Protein AF-A0A969KN83-F1 (afdb_monomer_lite)

Radius of gyration: 20.48 Å; chains: 1; bounding box: 65×44×56 Å

Structure (mmCIF, N/CA/C/O backbone):
data_AF-A0A969KN83-F1
#
_entry.id   AF-A0A969KN83-F1
#
loop_
_atom_site.group_PDB
_atom_site.id
_atom_site.type_symbol
_atom_site.label_atom_id
_atom_site.label_alt_id
_atom_site.label_comp_id
_atom_site.label_asym_id
_atom_site.label_entity_id
_atom_site.label_seq_id
_atom_site.pdbx_PDB_ins_code
_atom_site.Cartn_x
_atom_site.Cartn_y
_atom_site.Cartn_z
_atom_site.occupancy
_atom_site.B_iso_or_equiv
_atom_site.auth_seq_id
_atom_site.auth_comp_id
_atom_site.auth_asym_id
_atom_site.auth_atom_id
_atom_site.pdbx_PDB_model_num
ATOM 1 N N . ARG A 1 1 ? 10.007 -21.874 -9.778 1.00 86.06 1 ARG A N 1
ATOM 2 C CA . ARG A 1 1 ? 10.980 -20.992 -9.075 1.00 86.06 1 ARG A CA 1
ATOM 3 C C . ARG A 1 1 ? 10.322 -19.624 -8.885 1.00 86.06 1 ARG A C 1
ATOM 5 O O . ARG A 1 1 ? 9.387 -19.335 -9.624 1.00 86.06 1 ARG A O 1
ATOM 12 N N . LEU A 1 2 ? 10.745 -18.823 -7.907 1.00 90.88 2 LEU A N 1
ATOM 13 C CA . LEU A 1 2 ? 10.142 -17.518 -7.611 1.00 90.88 2 LEU A CA 1
ATOM 14 C C . LEU A 1 2 ? 11.226 -16.442 -7.545 1.00 90.88 2 LEU A C 1
ATOM 16 O O . LEU A 1 2 ? 12.270 -16.672 -6.938 1.00 90.88 2 LEU A O 1
ATOM 20 N N . ILE A 1 3 ? 10.958 -15.284 -8.143 1.00 90.69 3 ILE A N 1
ATOM 21 C CA . ILE A 1 3 ? 11.752 -14.066 -7.986 1.00 90.69 3 ILE A CA 1
ATOM 22 C C . ILE A 1 3 ? 10.849 -13.031 -7.313 1.00 90.69 3 ILE A C 1
ATOM 24 O O . ILE A 1 3 ? 9.855 -12.595 -7.890 1.00 90.69 3 ILE A O 1
ATOM 28 N N . SER A 1 4 ? 11.183 -12.665 -6.075 1.00 90.06 4 SER A N 1
ATOM 29 C CA . SER A 1 4 ? 10.494 -11.607 -5.333 1.00 90.06 4 SER A CA 1
ATOM 30 C C . SER A 1 4 ? 11.324 -10.330 -5.387 1.00 90.06 4 SER A C 1
ATOM 32 O O . SER A 1 4 ? 12.439 -10.291 -4.862 1.00 90.06 4 SER A O 1
ATOM 34 N N . CYS A 1 5 ? 10.800 -9.292 -6.031 1.00 87.88 5 CYS A N 1
ATOM 35 C CA . CYS A 1 5 ? 11.490 -8.017 -6.209 1.00 87.88 5 CYS A CA 1
ATOM 36 C C . CYS A 1 5 ? 10.499 -6.852 -6.238 1.00 87.88 5 CYS A C 1
ATOM 38 O O . CYS A 1 5 ? 9.280 -7.037 -6.220 1.00 87.88 5 CYS A O 1
ATOM 40 N N . TRP A 1 6 ? 11.021 -5.628 -6.282 1.00 85.94 6 TRP A N 1
ATOM 41 C CA . TRP A 1 6 ? 10.205 -4.486 -6.672 1.00 85.94 6 TRP A CA 1
ATOM 42 C C . TRP A 1 6 ? 9.710 -4.722 -8.098 1.00 85.94 6 TRP A C 1
ATOM 44 O O . TRP A 1 6 ? 10.515 -4.877 -9.013 1.00 85.94 6 TRP A O 1
ATOM 54 N N . ALA A 1 7 ? 8.394 -4.834 -8.253 1.00 84.50 7 ALA A N 1
ATOM 55 C CA . ALA A 1 7 ? 7.752 -5.116 -9.535 1.00 84.50 7 ALA A CA 1
ATOM 56 C C . ALA A 1 7 ? 6.506 -4.254 -9.785 1.00 84.50 7 ALA A C 1
ATOM 58 O O . ALA A 1 7 ? 5.884 -4.368 -10.834 1.00 84.50 7 ALA A O 1
ATOM 59 N N . ASP A 1 8 ? 6.177 -3.374 -8.839 1.00 85.25 8 ASP A N 1
ATOM 60 C CA . ASP A 1 8 ? 5.068 -2.429 -8.919 1.00 85.25 8 ASP A CA 1
ATOM 61 C C . ASP A 1 8 ? 5.573 -1.013 -9.253 1.00 85.25 8 ASP A C 1
ATOM 63 O O . ASP A 1 8 ? 6.772 -0.718 -9.167 1.00 85.25 8 ASP A O 1
ATOM 67 N N . ALA A 1 9 ? 4.649 -0.120 -9.615 1.00 86.44 9 ALA A N 1
ATOM 68 C CA . ALA A 1 9 ? 4.920 1.280 -9.947 1.00 86.44 9 ALA A CA 1
ATOM 69 C C . ALA A 1 9 ? 6.086 1.442 -10.953 1.00 86.44 9 ALA A C 1
ATOM 71 O O . ALA A 1 9 ? 6.064 0.855 -12.035 1.00 86.44 9 ALA A O 1
ATOM 72 N N . ASN A 1 10 ? 7.112 2.233 -10.623 1.00 80.62 10 ASN A N 1
ATOM 73 C CA . ASN A 1 10 ? 8.227 2.536 -11.532 1.00 80.62 10 ASN A CA 1
ATOM 74 C C . ASN A 1 10 ? 9.051 1.293 -11.919 1.00 80.62 10 ASN A C 1
ATOM 76 O O . ASN A 1 10 ? 9.693 1.279 -12.969 1.00 80.62 10 ASN A O 1
ATOM 80 N N . ALA A 1 11 ? 8.996 0.225 -11.118 1.00 80.75 11 ALA A N 1
ATOM 81 C CA . ALA A 1 11 ? 9.693 -1.025 -11.401 1.00 80.75 11 ALA A CA 1
ATOM 82 C C . ALA A 1 11 ? 8.933 -1.953 -12.368 1.00 80.75 11 ALA A C 1
ATOM 84 O O . ALA A 1 11 ? 9.515 -2.926 -12.845 1.00 80.75 11 ALA A O 1
ATOM 85 N N . ALA A 1 12 ? 7.669 -1.660 -12.698 1.00 84.50 12 ALA A N 1
ATOM 86 C CA . ALA A 1 12 ? 6.825 -2.557 -13.490 1.00 84.50 12 ALA A CA 1
ATOM 87 C C . ALA A 1 12 ? 7.429 -2.899 -14.864 1.00 84.50 12 ALA A C 1
ATOM 89 O O . ALA A 1 12 ? 7.432 -4.060 -15.268 1.00 84.50 12 ALA A O 1
ATOM 90 N N . SER A 1 13 ? 8.013 -1.918 -15.563 1.00 83.50 13 SER A N 1
ATOM 91 C CA . 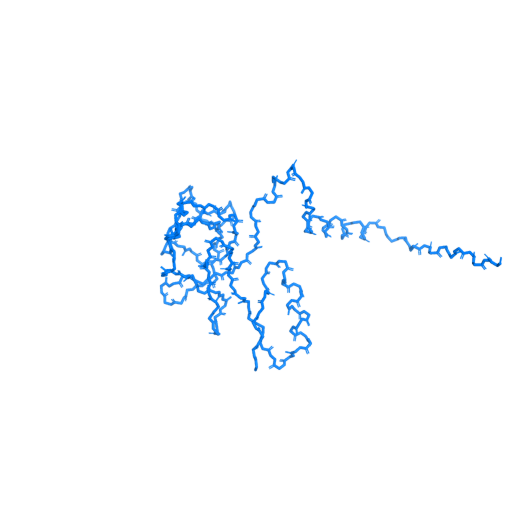SER A 1 13 ? 8.651 -2.160 -16.869 1.00 83.50 13 SER A CA 1
ATOM 92 C C . SER A 1 13 ? 9.866 -3.096 -16.780 1.00 83.50 13 SER A C 1
ATOM 94 O O . SER A 1 13 ? 10.000 -4.014 -17.588 1.00 83.50 13 SER A O 1
ATOM 96 N N . PHE A 1 14 ? 10.695 -2.937 -15.746 1.00 86.94 14 PHE A N 1
ATOM 97 C CA . PHE A 1 14 ? 11.837 -3.817 -15.494 1.00 86.94 14 PHE A CA 1
ATOM 98 C C . PHE A 1 14 ? 11.400 -5.221 -15.066 1.00 86.94 14 PHE A C 1
ATOM 100 O O . PHE A 1 14 ? 12.041 -6.203 -15.429 1.00 86.94 14 PHE A O 1
ATOM 107 N N . ALA A 1 15 ? 10.291 -5.341 -14.332 1.00 88.12 15 ALA A N 1
ATOM 108 C CA . ALA A 1 15 ? 9.738 -6.634 -13.943 1.00 88.12 15 ALA A CA 1
ATOM 109 C C . ALA A 1 15 ? 9.264 -7.458 -15.149 1.00 88.12 15 ALA A C 1
ATOM 111 O O . ALA A 1 15 ? 9.454 -8.675 -15.165 1.00 88.12 15 ALA A O 1
ATOM 112 N N . VAL A 1 16 ? 8.710 -6.807 -16.179 1.00 88.06 16 VAL A N 1
ATOM 113 C CA . VAL A 1 16 ? 8.352 -7.465 -17.447 1.00 88.06 16 VAL A CA 1
ATOM 114 C C . VAL A 1 16 ? 9.598 -8.009 -18.147 1.00 88.06 16 VAL A C 1
ATOM 116 O O . VAL A 1 16 ? 9.632 -9.181 -18.524 1.00 88.06 16 VAL A O 1
ATOM 119 N N . GLU A 1 17 ? 10.645 -7.192 -18.274 1.00 90.62 17 GLU A N 1
ATOM 120 C CA . GLU A 1 17 ? 11.916 -7.615 -18.873 1.00 90.62 17 GLU A CA 1
ATOM 121 C C . GLU A 1 17 ? 12.560 -8.769 -18.088 1.00 90.62 17 GLU A C 1
ATOM 123 O O . GLU A 1 17 ? 13.040 -9.746 -18.667 1.00 90.62 17 GLU A O 1
ATOM 128 N N . LEU A 1 18 ? 12.526 -8.690 -16.757 1.00 90.75 18 LEU A N 1
ATOM 129 C CA . LEU A 1 18 ? 13.025 -9.734 -15.873 1.00 90.75 18 LEU A CA 1
ATOM 130 C C . LEU A 1 18 ? 12.253 -11.046 -16.059 1.00 90.75 18 LEU A C 1
ATOM 132 O O . LEU A 1 18 ? 12.868 -12.107 -16.157 1.00 90.75 18 LEU A O 1
ATOM 136 N N . GLY A 1 19 ? 10.925 -10.977 -16.172 1.00 91.62 19 GLY A N 1
ATOM 137 C CA . GLY A 1 19 ? 10.082 -12.135 -16.468 1.00 91.62 19 GLY A CA 1
ATOM 138 C C . GLY A 1 19 ? 10.437 -12.792 -17.805 1.00 91.62 19 GLY A C 1
ATOM 139 O O . GLY A 1 19 ? 10.556 -14.014 -17.872 1.00 91.62 19 GLY A O 1
ATOM 140 N N . ALA A 1 20 ? 10.701 -11.994 -18.844 1.00 92.75 20 ALA A N 1
ATOM 141 C CA . ALA A 1 20 ? 11.119 -12.505 -20.152 1.00 92.75 20 ALA A CA 1
ATOM 142 C C . ALA A 1 20 ? 12.482 -13.224 -20.103 1.00 92.75 20 ALA A C 1
ATOM 144 O O . ALA A 1 20 ? 12.689 -14.208 -20.811 1.00 92.75 20 ALA A O 1
ATOM 145 N N . ARG A 1 21 ? 13.405 -12.766 -19.246 1.00 94.44 21 ARG A N 1
ATOM 146 C CA . ARG A 1 21 ? 14.729 -13.388 -19.052 1.00 94.44 21 ARG A CA 1
ATOM 147 C C . ARG A 1 21 ? 14.687 -14.660 -18.203 1.00 94.44 21 ARG A C 1
ATOM 149 O O . ARG A 1 21 ? 15.568 -15.508 -18.337 1.00 94.44 21 ARG A O 1
ATOM 156 N N . PHE A 1 22 ? 13.687 -14.803 -17.335 1.00 93.88 22 PHE A N 1
ATOM 157 C CA . PHE A 1 22 ? 13.543 -15.944 -16.427 1.00 93.88 22 PHE A CA 1
ATOM 158 C C . PHE A 1 22 ? 12.155 -16.599 -16.543 1.00 93.88 22 PHE A C 1
ATOM 160 O O . PHE A 1 22 ? 11.429 -16.653 -15.550 1.00 93.88 22 PHE A O 1
ATOM 167 N N . PRO A 1 23 ? 11.784 -17.170 -17.706 1.00 93.12 23 PRO A N 1
ATOM 168 C CA . PRO A 1 23 ? 10.443 -17.725 -17.936 1.00 93.12 23 PRO A CA 1
ATOM 169 C C . PRO A 1 23 ? 10.079 -18.887 -16.993 1.00 93.12 23 PRO A C 1
ATOM 171 O O . PRO A 1 23 ? 8.911 -19.143 -16.718 1.00 93.12 23 PRO A O 1
ATOM 174 N N . GLN A 1 24 ? 11.076 -19.584 -16.446 1.00 94.00 24 GLN A N 1
ATOM 175 C CA . GLN A 1 24 ? 10.920 -20.639 -15.439 1.00 94.00 24 GLN A CA 1
ATOM 176 C C . GLN A 1 24 ? 10.585 -20.121 -14.025 1.00 94.00 24 GLN A C 1
ATOM 178 O O . GLN A 1 24 ? 10.391 -20.919 -13.092 1.00 94.00 24 GLN A O 1
ATOM 183 N N . ALA A 1 25 ? 10.608 -18.802 -13.819 1.00 91.75 25 ALA A N 1
ATOM 184 C CA . ALA A 1 25 ? 10.357 -18.164 -12.539 1.00 91.75 25 ALA A CA 1
ATOM 185 C C . ALA A 1 25 ? 9.151 -17.223 -12.608 1.00 91.75 25 ALA A C 1
ATOM 187 O O . ALA A 1 25 ? 9.018 -16.406 -13.510 1.00 91.75 25 ALA A O 1
ATOM 188 N N . ARG A 1 26 ? 8.282 -17.312 -11.600 1.00 90.31 26 ARG A N 1
ATOM 189 C CA . ARG A 1 26 ? 7.220 -16.324 -11.388 1.00 90.31 26 ARG A CA 1
ATOM 190 C C . ARG A 1 26 ? 7.820 -15.068 -10.764 1.00 90.31 26 ARG A C 1
ATOM 192 O O . ARG A 1 26 ? 8.616 -15.182 -9.829 1.00 90.31 26 ARG A O 1
ATOM 199 N N . ILE A 1 27 ? 7.409 -13.899 -11.246 1.00 90.81 27 ILE A N 1
ATOM 200 C CA . ILE A 1 27 ? 7.717 -12.617 -10.609 1.00 90.81 27 ILE A CA 1
ATOM 201 C C . ILE A 1 27 ? 6.632 -12.317 -9.574 1.00 90.81 27 ILE A C 1
ATOM 203 O O . ILE A 1 27 ? 5.444 -12.398 -9.880 1.00 90.81 27 ILE A O 1
ATOM 207 N N . GLN A 1 28 ? 7.038 -11.976 -8.354 1.00 91.31 28 GLN A N 1
ATOM 208 C CA . GLN A 1 28 ? 6.142 -11.525 -7.292 1.00 91.31 28 GLN A CA 1
ATOM 209 C C . GLN A 1 28 ? 6.597 -10.154 -6.801 1.00 91.31 28 GLN A C 1
ATOM 211 O O . GLN A 1 28 ? 7.734 -9.992 -6.349 1.00 91.31 28 GLN A O 1
ATOM 216 N N . ALA A 1 29 ? 5.691 -9.180 -6.855 1.00 88.62 29 ALA A N 1
ATOM 217 C CA . ALA A 1 29 ? 5.935 -7.870 -6.277 1.00 88.62 29 ALA A CA 1
ATOM 218 C C . ALA A 1 29 ? 6.122 -7.975 -4.761 1.00 88.62 29 ALA A C 1
ATOM 220 O O . ALA A 1 29 ? 5.420 -8.723 -4.082 1.00 88.62 29 ALA A O 1
ATOM 221 N N . LYS A 1 30 ? 7.074 -7.214 -4.222 1.00 87.56 30 LYS A N 1
ATOM 222 C CA . LYS A 1 30 ? 7.490 -7.295 -2.815 1.00 87.56 30 LYS A CA 1
ATOM 223 C C . LYS A 1 30 ? 6.503 -6.673 -1.815 1.00 87.56 30 LYS A C 1
ATOM 225 O O . LYS A 1 30 ? 6.764 -6.727 -0.618 1.00 87.56 30 LYS A O 1
ATOM 230 N N . GLY A 1 31 ? 5.381 -6.132 -2.290 1.00 91.12 31 GLY A N 1
ATOM 231 C CA . GLY A 1 31 ? 4.455 -5.336 -1.489 1.00 91.12 31 GLY A CA 1
ATOM 232 C C . GLY A 1 31 ? 4.979 -3.924 -1.241 1.00 91.12 31 GLY A C 1
ATOM 233 O O . GLY A 1 31 ? 5.903 -3.467 -1.913 1.00 91.12 31 GLY A O 1
ATOM 234 N N . LEU A 1 32 ? 4.376 -3.231 -0.278 1.00 94.50 32 LEU A N 1
ATOM 235 C CA . LEU A 1 32 ? 4.731 -1.866 0.092 1.00 94.50 32 LEU A CA 1
ATOM 236 C C . LEU A 1 32 ? 5.444 -1.866 1.445 1.00 94.50 32 LEU A C 1
ATOM 238 O O . LEU A 1 32 ? 4.837 -2.097 2.494 1.00 94.50 32 LEU A O 1
ATOM 242 N N . ILE A 1 33 ? 6.747 -1.598 1.400 1.00 92.25 33 ILE A N 1
ATOM 243 C CA . ILE A 1 33 ? 7.612 -1.457 2.570 1.00 92.25 33 ILE A CA 1
ATOM 244 C C . ILE A 1 33 ? 8.292 -0.095 2.464 1.00 92.25 33 ILE A C 1
ATOM 246 O O . ILE A 1 33 ? 9.070 0.135 1.539 1.00 92.25 33 ILE A O 1
ATOM 250 N N . ALA A 1 34 ? 7.984 0.788 3.405 1.00 87.38 34 ALA A N 1
ATOM 251 C CA . ALA A 1 34 ? 8.609 2.092 3.563 1.00 87.38 34 ALA A CA 1
ATOM 252 C C . ALA A 1 34 ? 9.520 2.084 4.798 1.00 87.38 34 ALA A C 1
ATOM 254 O O . ALA A 1 34 ? 9.395 1.221 5.670 1.00 87.38 34 ALA A O 1
ATOM 255 N N . THR A 1 35 ? 10.426 3.055 4.895 1.00 84.94 35 THR A N 1
ATOM 256 C CA . THR A 1 35 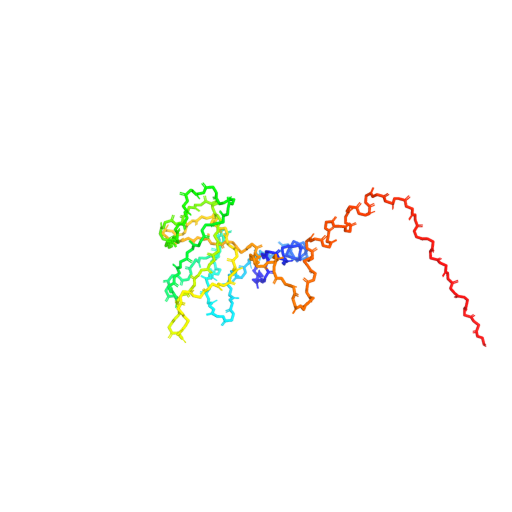? 11.264 3.264 6.088 1.00 84.94 35 THR A CA 1
ATOM 257 C C . THR A 1 35 ? 10.435 3.446 7.362 1.00 84.94 35 THR A C 1
ATOM 259 O O . THR A 1 35 ? 10.843 3.028 8.442 1.00 84.94 35 THR A O 1
ATOM 262 N N . GLU A 1 36 ? 9.251 4.029 7.218 1.00 91.31 36 GLU A N 1
ATOM 263 C CA . GLU A 1 36 ? 8.321 4.390 8.276 1.00 91.31 36 GLU A CA 1
ATOM 264 C C . GLU A 1 36 ? 7.363 3.249 8.640 1.00 91.31 36 GLU A C 1
ATOM 266 O O . GLU A 1 36 ? 6.845 3.224 9.757 1.00 91.31 36 GLU A O 1
ATOM 271 N N . ALA A 1 37 ? 7.092 2.320 7.712 1.00 92.38 37 ALA A N 1
ATOM 272 C CA . ALA A 1 37 ? 6.075 1.291 7.901 1.00 92.38 37 ALA A CA 1
ATOM 273 C C . ALA A 1 37 ? 6.209 0.090 6.954 1.00 92.38 37 ALA A C 1
ATOM 275 O O . ALA A 1 37 ? 6.387 0.224 5.741 1.00 92.38 37 ALA A O 1
ATOM 276 N N . PHE A 1 38 ? 5.962 -1.102 7.499 1.00 95.19 38 PHE A N 1
ATOM 277 C CA . PHE A 1 38 ? 5.628 -2.282 6.702 1.00 95.19 38 PHE A CA 1
ATOM 278 C C . PHE A 1 38 ? 4.127 -2.249 6.402 1.00 95.19 38 PHE A C 1
ATOM 280 O O . PHE A 1 38 ? 3.322 -2.624 7.254 1.00 95.19 38 PHE A O 1
ATOM 287 N N . VAL A 1 39 ? 3.742 -1.775 5.214 1.00 97.56 39 VAL A N 1
ATOM 288 C CA . VAL A 1 39 ? 2.327 -1.586 4.855 1.00 97.56 39 VAL A CA 1
ATOM 289 C C . VAL A 1 39 ? 1.708 -2.885 4.357 1.00 97.56 39 VAL A C 1
ATOM 291 O O . VAL A 1 39 ? 0.651 -3.289 4.834 1.00 97.56 39 VAL A O 1
ATOM 294 N N . SER A 1 40 ? 2.351 -3.581 3.422 1.00 97.38 40 SER A N 1
ATOM 295 C CA . SER A 1 40 ? 1.831 -4.844 2.897 1.00 97.38 40 SER A CA 1
ATOM 296 C C . SER A 1 40 ? 2.934 -5.863 2.664 1.00 97.38 40 SER A C 1
ATOM 298 O O . SER A 1 40 ? 4.077 -5.524 2.363 1.00 97.38 40 SER A O 1
ATOM 300 N N . LEU A 1 41 ? 2.580 -7.134 2.837 1.00 95.69 41 LEU A N 1
ATOM 301 C CA . LEU A 1 41 ? 3.491 -8.264 2.713 1.00 95.69 41 LEU A CA 1
ATOM 302 C C . LEU A 1 41 ? 3.056 -9.159 1.551 1.00 95.69 41 LEU A C 1
ATOM 304 O O . LEU A 1 41 ? 1.861 -9.443 1.410 1.00 95.69 41 LEU A O 1
ATOM 308 N N . PRO A 1 42 ? 3.997 -9.624 0.719 1.00 93.69 42 PRO A N 1
ATOM 309 C CA . PRO A 1 42 ? 3.664 -10.466 -0.413 1.00 93.69 42 PRO A CA 1
ATOM 310 C C . PRO A 1 42 ? 3.143 -11.820 0.074 1.00 93.69 42 PRO A C 1
ATOM 312 O O . PRO A 1 42 ? 3.685 -12.413 1.008 1.00 93.69 42 PRO A O 1
ATOM 315 N N . VAL A 1 43 ? 2.092 -12.315 -0.575 1.00 90.81 43 VAL A N 1
ATOM 316 C CA . VAL A 1 43 ? 1.532 -13.649 -0.336 1.00 90.81 43 VAL A CA 1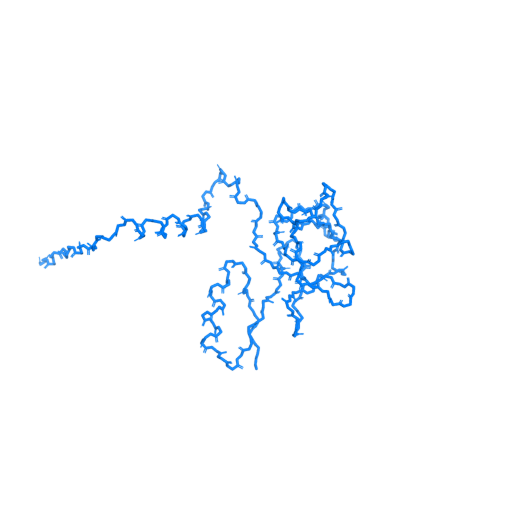
ATOM 317 C C . VAL A 1 43 ? 1.592 -14.413 -1.652 1.00 90.81 43 VAL A C 1
ATOM 319 O O . VAL A 1 43 ? 1.209 -13.887 -2.697 1.00 90.81 43 VAL A O 1
ATOM 322 N N . ASP A 1 44 ? 2.139 -15.629 -1.634 1.00 88.88 44 ASP A N 1
ATOM 323 C CA . ASP A 1 44 ? 2.222 -16.427 -2.859 1.00 88.88 44 ASP A CA 1
ATOM 324 C C . ASP A 1 44 ? 0.831 -16.835 -3.352 1.00 88.88 44 ASP A C 1
ATOM 326 O O . ASP A 1 44 ? -0.071 -17.118 -2.567 1.00 88.88 44 ASP A O 1
ATOM 330 N N . GLY A 1 45 ? 0.673 -16.835 -4.673 1.00 87.62 45 GLY A N 1
ATOM 331 C CA . GLY A 1 45 ? -0.585 -17.141 -5.350 1.00 87.62 45 GLY A CA 1
ATOM 332 C C . GLY A 1 45 ? -1.601 -15.997 -5.405 1.00 87.62 45 GLY A C 1
ATOM 333 O O . GLY A 1 45 ? -2.573 -16.125 -6.140 1.00 87.62 45 GLY A O 1
ATOM 334 N N . GLU A 1 46 ? -1.379 -14.887 -4.700 1.00 92.56 46 GLU A N 1
ATOM 335 C CA . GLU A 1 46 ? -2.330 -13.772 -4.632 1.00 92.56 46 GLU A CA 1
ATOM 336 C C . GLU A 1 46 ? -2.036 -12.677 -5.672 1.00 92.56 46 GLU A C 1
ATOM 338 O O . GLU A 1 46 ? -0.895 -12.468 -6.088 1.00 92.56 46 GLU A O 1
ATOM 343 N N . ALA A 1 47 ? -3.076 -11.936 -6.070 1.00 88.50 47 ALA A N 1
ATOM 344 C CA . ALA A 1 47 ? -2.989 -10.860 -7.069 1.00 88.50 47 ALA A CA 1
ATOM 345 C C . ALA A 1 47 ? -2.328 -9.560 -6.555 1.00 88.50 47 ALA A C 1
ATOM 347 O O . ALA A 1 47 ? -2.100 -8.627 -7.334 1.00 88.50 47 ALA A O 1
ATOM 348 N N . GLY A 1 48 ? -2.043 -9.491 -5.251 1.00 93.62 48 GLY A N 1
ATOM 349 C CA . GLY A 1 48 ? -1.418 -8.360 -4.571 1.00 93.62 48 GLY A CA 1
ATOM 350 C C . GLY A 1 48 ? -0.858 -8.755 -3.205 1.00 93.62 48 GLY A C 1
ATOM 351 O O . GLY A 1 48 ? -0.960 -9.906 -2.776 1.00 93.62 48 GLY A O 1
ATOM 352 N N . ALA A 1 49 ? -0.266 -7.790 -2.509 1.00 96.81 49 ALA A N 1
ATOM 353 C CA . ALA A 1 49 ? 0.310 -7.994 -1.186 1.00 96.81 49 ALA A CA 1
ATOM 354 C C . ALA A 1 49 ? -0.750 -7.802 -0.091 1.00 96.81 49 ALA A C 1
ATOM 356 O O . ALA A 1 49 ? -1.506 -6.836 -0.105 1.00 96.81 49 ALA A O 1
ATOM 357 N N . SER A 1 50 ? -0.801 -8.697 0.892 1.00 97.56 50 SER A N 1
ATOM 358 C CA . SER A 1 50 ? -1.744 -8.592 2.008 1.00 97.56 50 SER A CA 1
ATOM 359 C C . SER A 1 50 ? -1.393 -7.406 2.898 1.00 97.56 50 SER A C 1
ATOM 361 O O . SER A 1 50 ? -0.248 -7.285 3.335 1.00 97.56 50 SER A O 1
ATOM 363 N N . LEU A 1 51 ? -2.383 -6.573 3.229 1.00 98.31 51 LEU A N 1
ATOM 364 C CA . LEU A 1 51 ? -2.232 -5.510 4.225 1.00 98.31 51 LEU A CA 1
ATOM 365 C C . LEU A 1 51 ? -1.714 -6.101 5.545 1.00 98.31 51 LEU A C 1
ATOM 367 O O . LEU A 1 51 ? -2.260 -7.084 6.062 1.00 98.31 51 LEU A O 1
ATOM 371 N N . ALA A 1 52 ? -0.668 -5.497 6.101 1.00 97.25 52 ALA A N 1
ATOM 372 C CA . ALA A 1 52 ? -0.007 -5.943 7.320 1.00 97.25 52 ALA A CA 1
ATOM 373 C C . ALA A 1 52 ? -0.775 -5.485 8.573 1.00 97.25 52 ALA A C 1
ATOM 375 O O . ALA A 1 52 ? -0.226 -4.827 9.451 1.00 97.25 52 ALA A O 1
ATOM 376 N N . ILE A 1 53 ? -2.056 -5.859 8.678 1.00 95.25 53 ILE A N 1
ATOM 377 C CA . ILE A 1 53 ? -3.024 -5.394 9.696 1.00 95.25 53 ILE A CA 1
ATOM 378 C C . ILE A 1 53 ? -2.602 -5.592 11.164 1.00 95.25 53 ILE A C 1
ATOM 380 O O . ILE A 1 53 ? -3.266 -5.091 12.063 1.00 95.25 53 ILE A O 1
ATOM 384 N N . ARG A 1 54 ? -1.538 -6.361 11.425 1.00 95.06 54 ARG A N 1
ATOM 385 C CA . ARG A 1 54 ? -0.986 -6.599 12.768 1.00 95.06 54 ARG A CA 1
ATOM 386 C C . ARG A 1 54 ? 0.278 -5.789 13.068 1.00 95.06 54 ARG A C 1
ATOM 388 O O . ARG A 1 54 ? 0.753 -5.846 14.195 1.00 95.06 54 ARG A O 1
ATOM 395 N N . SER A 1 55 ? 0.835 -5.093 12.080 1.00 95.38 55 SER A N 1
ATOM 396 C CA . SER A 1 55 ? 2.081 -4.335 12.224 1.00 95.38 55 SER A CA 1
ATOM 397 C C . SER A 1 55 ? 1.819 -2.916 12.717 1.00 95.38 55 SER A C 1
ATOM 399 O O . SER A 1 55 ? 2.499 -2.436 13.623 1.00 95.38 55 SER A O 1
ATOM 401 N N . HIS A 1 56 ? 0.825 -2.249 12.131 1.00 96.38 56 HIS A N 1
ATOM 402 C CA . HIS A 1 56 ? 0.485 -0.853 12.396 1.00 96.38 56 HIS A CA 1
ATOM 403 C C . HIS A 1 56 ? -1.032 -0.652 12.317 1.00 96.38 56 HIS A C 1
ATOM 405 O O . HIS A 1 56 ? -1.761 -1.521 11.832 1.00 96.38 56 HIS A O 1
ATOM 411 N N . PHE A 1 57 ? -1.502 0.503 12.779 1.00 97.88 57 PHE A N 1
ATOM 412 C CA . PHE A 1 57 ? -2.856 0.960 12.492 1.00 97.88 57 PHE A CA 1
ATOM 413 C C . PHE A 1 57 ? -2.848 1.768 11.192 1.00 97.88 57 PHE A C 1
ATOM 415 O O . PHE A 1 57 ? -1.960 2.596 10.988 1.00 97.88 57 PHE A O 1
ATOM 422 N N . PHE A 1 58 ? -3.826 1.518 10.322 1.00 98.31 58 PHE A N 1
ATOM 423 C CA . PHE A 1 58 ? -3.895 2.115 8.991 1.00 98.31 58 PHE A CA 1
ATOM 424 C C . PHE A 1 58 ? -5.230 2.820 8.773 1.00 98.31 58 PHE A C 1
ATOM 426 O O . PHE A 1 58 ? -6.294 2.235 8.991 1.00 98.31 58 PHE A O 1
ATOM 433 N N . GLU A 1 59 ? -5.138 4.044 8.272 1.00 98.06 59 GLU A N 1
ATOM 434 C CA . GLU A 1 59 ? -6.227 4.803 7.669 1.00 98.06 59 GLU A CA 1
ATOM 435 C C . GLU A 1 59 ? -5.927 4.970 6.172 1.00 98.06 59 GLU A C 1
ATOM 437 O O . GLU A 1 59 ? -4.770 4.940 5.741 1.00 98.06 59 GLU A O 1
ATOM 442 N N . PHE A 1 60 ? -6.972 5.144 5.373 1.00 97.44 60 PHE A N 1
ATOM 443 C CA . PHE A 1 60 ? -6.880 5.207 3.920 1.00 97.44 60 PHE A CA 1
ATOM 444 C C . PHE A 1 60 ? -7.682 6.395 3.413 1.00 97.44 60 PHE A C 1
ATOM 446 O O . PHE A 1 60 ? -8.894 6.450 3.603 1.00 97.44 60 PHE A O 1
ATOM 453 N N . LEU A 1 61 ? -7.014 7.351 2.776 1.00 95.75 61 LEU A N 1
ATOM 454 C CA . LEU A 1 61 ? -7.679 8.504 2.175 1.00 95.75 61 LEU A CA 1
ATOM 455 C C . LEU A 1 61 ? -8.078 8.133 0.743 1.00 95.75 61 LEU A C 1
ATOM 457 O O . LEU A 1 61 ? -7.183 7.799 -0.035 1.00 95.75 61 LEU A O 1
ATOM 461 N N . PRO A 1 62 ? -9.369 8.151 0.375 1.00 94.75 62 PRO A N 1
ATOM 462 C CA . PRO A 1 62 ? -9.783 7.917 -1.005 1.00 94.75 62 PRO A CA 1
ATOM 463 C C . PRO A 1 62 ? -9.115 8.917 -1.951 1.00 94.75 62 PRO A C 1
ATOM 465 O O . PRO A 1 62 ? -9.007 10.104 -1.642 1.00 94.75 62 PRO A O 1
ATOM 468 N N . LEU A 1 63 ? -8.637 8.438 -3.099 1.00 91.19 63 LEU A N 1
ATOM 469 C CA . LEU A 1 63 ? -8.181 9.326 -4.170 1.00 91.19 63 LEU A CA 1
ATOM 470 C C . LEU A 1 63 ? -9.384 9.863 -4.960 1.00 91.19 63 LEU A C 1
ATOM 472 O O . LEU A 1 63 ? -10.437 9.234 -4.994 1.00 91.19 63 LEU A O 1
ATOM 476 N N . LEU A 1 64 ? -9.226 11.011 -5.628 1.00 82.12 64 LEU A N 1
ATOM 477 C CA . LEU A 1 64 ? -10.311 11.661 -6.389 1.00 82.12 64 LEU A CA 1
ATOM 478 C C . LEU A 1 64 ? -10.935 10.746 -7.459 1.00 82.12 64 LEU A C 1
ATOM 480 O O . LEU A 1 64 ? -12.103 10.889 -7.803 1.00 82.12 64 LEU A O 1
ATOM 484 N N . ASP A 1 65 ? -10.153 9.807 -7.989 1.00 77.88 65 ASP A N 1
ATOM 485 C CA . ASP A 1 65 ? -10.549 8.833 -9.004 1.00 77.88 65 ASP A CA 1
ATOM 486 C C . ASP A 1 65 ? -10.898 7.453 -8.418 1.00 77.88 65 ASP A C 1
ATOM 488 O O . ASP A 1 65 ? -11.037 6.484 -9.164 1.00 77.88 65 ASP A O 1
ATOM 492 N N . ALA A 1 66 ? -11.037 7.337 -7.093 1.00 75.62 66 ALA A N 1
ATOM 493 C CA . ALA A 1 66 ? -11.235 6.058 -6.415 1.00 75.62 66 ALA A CA 1
ATOM 494 C C . ALA A 1 66 ? -12.595 5.404 -6.692 1.00 75.62 66 ALA A C 1
ATOM 496 O O . ALA A 1 66 ? -12.768 4.236 -6.358 1.00 75.62 66 ALA A O 1
ATOM 497 N N . GLY A 1 67 ? -13.555 6.135 -7.270 1.00 69.50 67 GLY A N 1
ATOM 498 C CA . G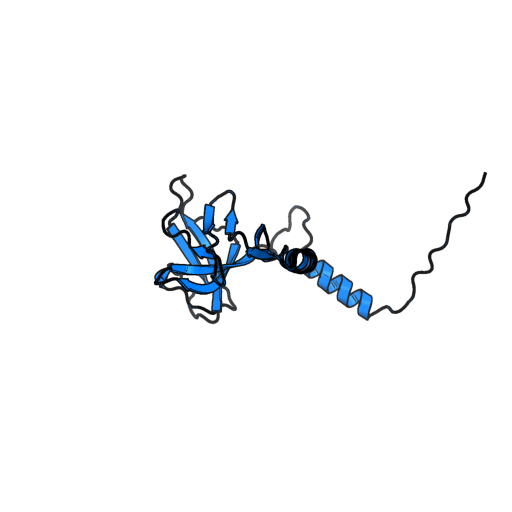LY A 1 67 ? -14.919 5.643 -7.489 1.00 69.50 67 GLY A CA 1
ATOM 499 C C . GLY A 1 67 ? -15.727 5.464 -6.198 1.00 69.50 67 GLY A C 1
ATOM 500 O O . GLY A 1 67 ? -16.805 4.881 -6.244 1.00 69.50 67 GLY A O 1
ATOM 501 N N . VAL A 1 68 ? -15.216 5.970 -5.070 1.00 76.56 68 VAL A N 1
ATOM 502 C CA . VAL A 1 68 ? -15.860 5.939 -3.753 1.00 76.56 68 VAL A CA 1
ATOM 503 C C . VAL A 1 68 ? -16.115 7.377 -3.310 1.00 76.56 68 VAL A C 1
ATOM 505 O O . VAL A 1 68 ? -15.178 8.167 -3.210 1.00 76.56 68 VAL A O 1
ATOM 508 N N . ASP A 1 69 ? -17.376 7.711 -3.046 1.00 68.88 69 ASP A N 1
ATOM 509 C CA . ASP A 1 69 ? -17.817 9.062 -2.677 1.00 68.88 69 ASP A CA 1
ATOM 510 C C . ASP A 1 69 ? -17.707 9.281 -1.157 1.00 68.88 69 ASP A C 1
ATOM 512 O O . ASP A 1 69 ? -18.685 9.218 -0.411 1.00 68.88 69 ASP A O 1
ATOM 516 N N . THR A 1 70 ? -16.474 9.431 -0.663 1.00 74.44 70 THR A N 1
ATOM 517 C CA . THR A 1 70 ? -16.205 9.727 0.753 1.00 74.44 70 THR A CA 1
ATOM 518 C C . THR A 1 70 ? -15.017 10.665 0.928 1.00 74.44 70 THR A C 1
ATOM 520 O O . THR A 1 70 ? -13.884 10.301 0.637 1.00 74.44 70 THR A O 1
ATOM 523 N N . ASP A 1 71 ? -15.254 11.810 1.571 1.00 77.31 71 ASP A N 1
ATOM 524 C CA . ASP A 1 71 ? -14.203 12.741 2.018 1.00 77.31 71 ASP A CA 1
ATOM 525 C C . ASP A 1 71 ? -13.523 12.315 3.335 1.00 77.31 71 ASP A C 1
ATOM 527 O O . ASP A 1 71 ? -12.615 12.982 3.837 1.00 77.31 71 ASP A O 1
ATOM 531 N N . SER A 1 72 ? -13.960 11.203 3.932 1.00 88.81 72 SER A N 1
ATOM 532 C CA . SER A 1 72 ? -13.449 10.720 5.217 1.00 88.81 72 SER A CA 1
ATOM 533 C C . SER A 1 72 ? -12.423 9.583 5.076 1.00 88.81 72 SER A C 1
ATOM 535 O O . SER A 1 72 ? -12.578 8.727 4.194 1.00 88.81 72 SER A O 1
ATOM 537 N N . PRO A 1 73 ? -11.403 9.523 5.963 1.00 94.56 73 PRO A N 1
ATOM 538 C CA . PRO A 1 73 ? -10.487 8.391 6.035 1.00 94.56 73 PRO A CA 1
ATOM 539 C C . PRO A 1 73 ? -11.232 7.076 6.289 1.00 94.56 73 PRO A C 1
ATOM 541 O O . PRO A 1 73 ? -12.065 6.984 7.189 1.00 94.56 73 PRO A O 1
ATOM 544 N N . GLN A 1 74 ? -10.887 6.050 5.520 1.00 96.25 74 GLN A N 1
ATOM 545 C CA . GLN A 1 74 ? -11.442 4.705 5.611 1.00 96.25 74 GLN A CA 1
ATOM 546 C C . GLN A 1 74 ? -10.519 3.784 6.413 1.00 96.25 74 GLN A C 1
ATOM 548 O O . GLN A 1 74 ? -9.294 3.902 6.380 1.00 96.25 74 GLN A O 1
ATOM 553 N N . LEU A 1 75 ? -11.105 2.817 7.107 1.00 97.31 75 LEU A N 1
ATOM 554 C CA . LEU A 1 75 ? -10.402 1.731 7.778 1.00 97.31 75 LEU A CA 1
ATOM 555 C C . LEU A 1 75 ? -10.245 0.530 6.840 1.00 97.31 75 LEU A C 1
ATOM 557 O O . LEU A 1 75 ? -11.000 0.343 5.889 1.00 97.31 75 LEU A O 1
ATOM 561 N N . ALA A 1 76 ? -9.312 -0.364 7.171 1.00 97.38 76 ALA A N 1
ATOM 562 C CA . ALA A 1 76 ? -9.006 -1.559 6.377 1.00 97.38 76 ALA A CA 1
ATOM 563 C C . ALA A 1 76 ? -10.234 -2.421 5.998 1.00 97.38 76 ALA A C 1
ATOM 565 O O . ALA A 1 76 ? -10.259 -3.055 4.943 1.00 97.38 76 ALA A O 1
ATOM 566 N N . HIS A 1 77 ? -11.257 -2.485 6.854 1.00 96.31 77 HIS A N 1
ATOM 567 C CA . HIS A 1 77 ? -12.458 -3.276 6.577 1.00 96.31 77 HIS A CA 1
ATOM 568 C C . HIS A 1 77 ? -13.440 -2.583 5.621 1.00 96.31 77 HIS A C 1
ATOM 570 O O . HIS A 1 77 ? -14.237 -3.280 5.002 1.00 96.31 77 HIS A O 1
ATOM 576 N N . GLN A 1 78 ? -13.345 -1.262 5.462 1.00 95.88 78 GLN A N 1
ATOM 577 C CA . GLN A 1 78 ? -14.220 -0.454 4.610 1.00 95.88 78 GLN A CA 1
ATOM 578 C C . GLN A 1 78 ? -13.700 -0.332 3.171 1.00 95.88 78 GLN A C 1
ATOM 580 O O . GLN A 1 78 ? -14.420 0.135 2.301 1.00 95.88 78 GLN A O 1
ATOM 585 N N . LEU A 1 79 ? -12.458 -0.756 2.905 1.00 96.12 79 LEU A N 1
ATOM 586 C CA . LEU A 1 79 ? -11.866 -0.613 1.577 1.00 96.12 79 LEU A CA 1
ATOM 587 C C . LEU A 1 79 ? -12.585 -1.457 0.521 1.00 96.12 79 LEU A C 1
ATOM 589 O O . LEU A 1 79 ? -12.862 -2.644 0.739 1.00 96.12 79 LEU A O 1
ATOM 593 N N . GLU A 1 80 ? -12.791 -0.862 -0.648 1.00 95.25 80 GLU A N 1
ATOM 594 C CA . GLU A 1 80 ? -13.492 -1.467 -1.778 1.00 95.25 80 GLU A CA 1
ATOM 595 C C . GLU A 1 80 ? -12.506 -1.973 -2.833 1.00 95.25 80 GLU A C 1
ATOM 597 O O . GLU A 1 80 ? -11.483 -1.348 -3.095 1.00 95.25 80 GLU A O 1
ATOM 602 N N . THR A 1 81 ? -12.790 -3.128 -3.443 1.00 96.19 81 THR A N 1
ATOM 603 C CA . THR A 1 81 ? -11.935 -3.676 -4.511 1.00 96.19 81 THR A CA 1
ATOM 604 C C . THR A 1 81 ? -12.058 -2.828 -5.776 1.00 96.19 81 THR A C 1
ATOM 606 O O . THR A 1 81 ? -13.162 -2.499 -6.189 1.00 96.19 81 THR A O 1
ATOM 609 N N . GLY A 1 82 ? -10.925 -2.500 -6.396 1.00 95.19 82 GLY A N 1
ATOM 610 C CA . GLY A 1 82 ? -10.809 -1.593 -7.541 1.00 95.19 82 GLY A CA 1
ATOM 611 C C . GLY A 1 82 ? -10.596 -0.128 -7.149 1.00 95.19 82 GLY A C 1
ATOM 612 O O . GLY A 1 82 ? -10.082 0.643 -7.959 1.00 95.19 82 GLY A O 1
ATOM 613 N N . ALA A 1 83 ? -10.918 0.251 -5.909 1.00 95.69 83 ALA A N 1
ATOM 614 C CA . ALA A 1 83 ? -10.719 1.606 -5.418 1.00 95.69 83 ALA A CA 1
ATOM 615 C 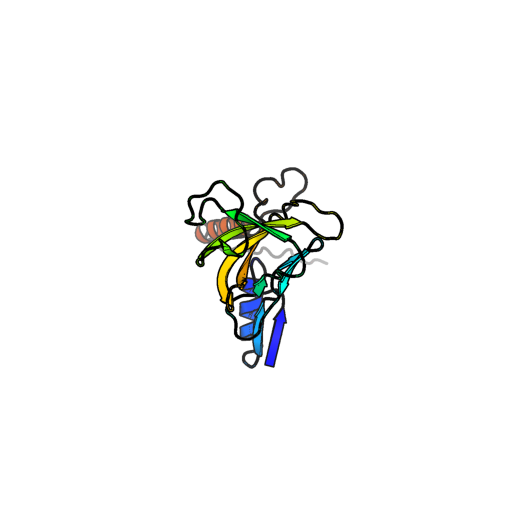C . ALA A 1 83 ? -9.256 1.875 -5.034 1.00 95.69 83 ALA A C 1
ATOM 617 O O . ALA A 1 83 ? -8.471 0.963 -4.730 1.00 95.69 83 ALA A O 1
ATOM 618 N N . ARG A 1 84 ? -8.892 3.161 -5.057 1.00 95.62 84 ARG A N 1
ATOM 619 C CA . ARG A 1 84 ? -7.529 3.649 -4.823 1.00 95.62 84 ARG A CA 1
ATOM 620 C C . ARG A 1 84 ? -7.476 4.576 -3.624 1.00 95.62 84 ARG A C 1
ATOM 622 O O . ARG A 1 84 ? -8.359 5.405 -3.428 1.00 95.62 84 ARG A O 1
ATOM 629 N N . TYR A 1 85 ? -6.407 4.456 -2.851 1.00 96.44 85 TYR A N 1
ATOM 630 C CA . TYR A 1 85 ? -6.263 5.186 -1.601 1.00 96.44 85 TYR A CA 1
ATOM 631 C C . TYR A 1 85 ? -4.826 5.648 -1.383 1.00 96.44 85 TYR A C 1
ATOM 633 O O . TYR A 1 85 ? -3.881 4.981 -1.803 1.00 96.44 85 TYR A O 1
ATOM 641 N N . GLU A 1 86 ? -4.661 6.755 -0.668 1.00 96.06 86 GLU A N 1
ATOM 642 C CA . GLU A 1 86 ? -3.405 7.118 -0.018 1.00 96.06 86 GLU A CA 1
ATOM 643 C C . GLU A 1 86 ? -3.334 6.478 1.373 1.00 96.06 86 GLU A C 1
ATOM 645 O O . GLU A 1 86 ? -4.312 6.490 2.126 1.00 96.06 86 GLU A O 1
ATOM 650 N N . VAL A 1 87 ? -2.170 5.938 1.732 1.00 97.44 87 VAL A N 1
ATOM 651 C CA . VAL A 1 87 ? -1.955 5.289 3.031 1.00 97.44 87 VAL A CA 1
ATOM 652 C C . VAL A 1 87 ? -1.556 6.298 4.111 1.00 97.44 87 VAL A C 1
ATOM 654 O O . VAL A 1 87 ? -0.589 7.054 3.971 1.00 97.44 87 VAL A O 1
ATOM 657 N N . VAL A 1 88 ? -2.256 6.231 5.241 1.00 97.19 88 VAL A N 1
ATOM 658 C CA . VAL A 1 88 ? -1.932 6.930 6.487 1.00 97.19 88 VAL A CA 1
ATOM 659 C C . VAL A 1 88 ? -1.676 5.890 7.573 1.00 97.19 88 VAL A C 1
ATOM 661 O O . VAL A 1 88 ? -2.435 4.933 7.724 1.00 97.19 88 VAL A O 1
ATOM 664 N N . VAL A 1 89 ? -0.594 6.050 8.333 1.00 97.69 89 VAL A N 1
ATOM 665 C CA . VAL A 1 89 ? -0.140 5.043 9.297 1.00 97.69 89 VAL A CA 1
ATOM 666 C C . VAL A 1 89 ? 0.040 5.621 10.697 1.00 97.69 89 VAL A C 1
ATOM 668 O O . VAL A 1 89 ? 0.559 6.721 10.883 1.00 97.69 89 VAL A O 1
ATOM 671 N N . THR A 1 90 ? -0.364 4.845 11.699 1.00 97.31 90 THR A N 1
ATOM 672 C CA . THR A 1 90 ? 0.023 5.041 13.099 1.00 97.31 90 THR A CA 1
ATOM 673 C C . THR A 1 90 ? 0.843 3.841 13.564 1.00 97.31 90 THR A C 1
ATOM 675 O O . THR A 1 90 ? 0.391 2.696 13.467 1.00 97.31 90 THR A O 1
ATOM 678 N N . THR A 1 91 ? 2.056 4.085 14.060 1.00 96.31 91 THR A N 1
ATOM 679 C CA . THR A 1 91 ? 3.028 3.045 14.423 1.00 96.31 91 THR A CA 1
ATOM 680 C C . THR A 1 91 ? 3.291 3.018 15.928 1.00 96.31 91 THR A C 1
ATOM 682 O O . THR A 1 91 ? 3.199 4.033 16.615 1.00 96.31 91 THR A O 1
ATOM 685 N N . GLY A 1 92 ? 3.710 1.859 16.450 1.00 92.38 92 GLY A N 1
ATOM 686 C CA . GLY A 1 92 ? 4.183 1.748 17.838 1.00 92.38 92 GLY A CA 1
ATOM 687 C C . GLY A 1 92 ? 5.484 2.517 18.118 1.00 92.38 92 GLY A C 1
ATOM 688 O O . GLY A 1 92 ? 5.855 2.674 19.274 1.00 92.38 92 GLY A O 1
ATOM 689 N N . GLY A 1 93 ? 6.166 3.005 17.073 1.00 89.69 93 GLY A N 1
ATOM 690 C CA . GLY A 1 93 ? 7.374 3.831 17.167 1.00 89.69 93 GLY A CA 1
ATOM 691 C C . GLY A 1 93 ? 7.102 5.330 17.330 1.00 89.69 93 GLY A C 1
ATOM 692 O O . GLY A 1 93 ? 8.049 6.109 17.328 1.00 89.69 93 GLY A O 1
ATOM 693 N N . GLY A 1 94 ? 5.836 5.746 17.454 1.00 91.12 94 GLY A N 1
ATOM 694 C CA . GLY A 1 94 ? 5.464 7.134 17.749 1.00 91.12 94 GLY A CA 1
ATOM 695 C C . GLY A 1 94 ? 5.081 7.993 16.541 1.00 91.12 94 GLY A C 1
ATOM 696 O O . GLY A 1 94 ? 4.891 9.196 16.703 1.00 91.12 94 GLY A O 1
ATOM 697 N N . LEU A 1 95 ? 4.926 7.409 15.347 1.00 93.50 95 LEU A N 1
ATOM 698 C CA . LEU A 1 95 ? 4.269 8.102 14.234 1.00 93.50 95 LEU A CA 1
ATOM 699 C C . LEU A 1 95 ? 2.754 8.004 14.423 1.00 93.50 95 LEU A C 1
ATOM 701 O O . LEU A 1 95 ? 2.230 6.897 14.519 1.00 93.50 95 LEU A O 1
ATOM 705 N N . TYR A 1 96 ? 2.054 9.139 14.452 1.00 96.62 96 TYR A N 1
ATOM 706 C CA . TYR A 1 96 ? 0.599 9.206 14.612 1.00 96.62 96 TYR A CA 1
ATOM 707 C C . TYR A 1 96 ? -0.032 9.858 13.392 1.00 96.62 96 TYR A C 1
ATOM 709 O O . TYR A 1 96 ? 0.337 10.976 13.036 1.00 96.62 96 TYR A O 1
ATOM 717 N N . ARG A 1 97 ? -0.984 9.154 12.767 1.00 96.50 97 ARG A N 1
ATOM 718 C CA . ARG A 1 97 ? -1.686 9.584 11.543 1.00 96.50 97 ARG A CA 1
ATOM 719 C C . ARG A 1 97 ? -0.727 10.160 10.491 1.00 96.50 97 ARG A C 1
ATOM 721 O O . ARG A 1 97 ? -0.996 11.184 9.866 1.00 96.50 97 ARG A O 1
ATOM 728 N N . TYR A 1 98 ? 0.423 9.511 10.326 1.00 95.06 98 TYR A N 1
ATOM 729 C CA . TYR A 1 98 ? 1.472 9.950 9.420 1.00 95.06 98 TYR A CA 1
ATOM 730 C C . TYR A 1 98 ? 1.095 9.594 7.983 1.00 95.06 98 TYR A C 1
AT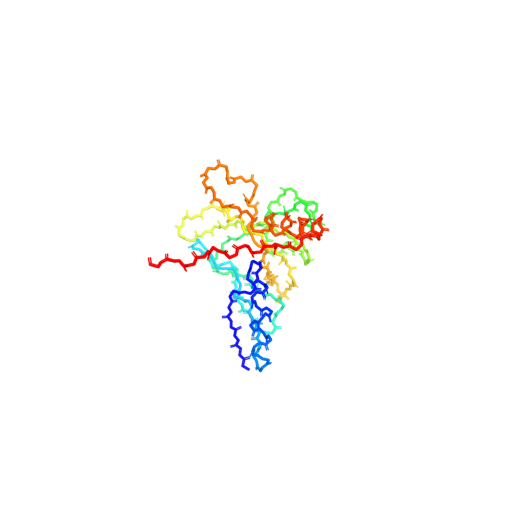OM 732 O O . TYR A 1 98 ? 0.856 8.427 7.667 1.00 95.06 98 TYR A O 1
ATOM 740 N N . ARG A 1 99 ? 1.027 10.599 7.107 1.00 95.19 99 ARG A N 1
ATOM 741 C CA . ARG A 1 99 ? 0.731 10.410 5.682 1.00 95.19 99 ARG A CA 1
ATOM 742 C C . ARG A 1 99 ? 1.978 9.899 4.969 1.00 95.19 99 ARG A C 1
ATOM 744 O O . ARG A 1 99 ? 2.976 10.607 4.904 1.00 95.19 99 ARG A O 1
ATOM 751 N N . LEU A 1 100 ? 1.913 8.689 4.412 1.00 93.81 100 LEU A N 1
ATOM 752 C CA . LEU A 1 100 ? 3.029 8.108 3.654 1.00 93.81 100 LEU A CA 1
ATOM 753 C C . LEU A 1 100 ? 3.132 8.669 2.230 1.00 93.81 100 LEU A C 1
ATOM 755 O O . LEU A 1 100 ? 4.154 8.481 1.562 1.00 93.81 100 LEU A O 1
ATOM 759 N N . PHE A 1 101 ? 2.059 9.311 1.754 1.00 93.56 101 PHE A N 1
ATOM 760 C CA . PHE A 1 101 ? 1.878 9.707 0.358 1.00 93.56 101 PHE A CA 1
ATOM 761 C C . PHE A 1 101 ? 2.021 8.533 -0.617 1.00 93.56 101 PHE A C 1
ATOM 763 O O . PHE A 1 101 ? 2.333 8.738 -1.779 1.00 93.56 101 PHE A O 1
ATOM 770 N N . ASP A 1 102 ? 1.829 7.296 -0.157 1.00 94.56 102 ASP A N 1
ATOM 771 C CA . ASP A 1 102 ? 1.844 6.102 -0.998 1.00 94.56 102 ASP A CA 1
ATOM 772 C C . ASP A 1 102 ? 0.431 5.810 -1.501 1.00 94.56 102 ASP A C 1
ATOM 774 O O . ASP A 1 102 ? -0.481 5.604 -0.700 1.00 94.56 102 ASP A O 1
ATOM 778 N N . ALA A 1 103 ? 0.262 5.768 -2.822 1.00 94.94 103 ALA A N 1
ATOM 779 C CA . ALA A 1 103 ? -0.968 5.361 -3.483 1.00 94.94 103 ALA A CA 1
ATOM 780 C C . ALA A 1 103 ? -1.023 3.836 -3.627 1.00 94.94 103 ALA A C 1
ATOM 782 O O . ALA A 1 103 ? -0.078 3.203 -4.116 1.00 94.94 103 ALA A O 1
ATOM 783 N N . VAL A 1 104 ? -2.158 3.248 -3.262 1.00 96.88 104 VAL A N 1
ATOM 784 C CA . VAL A 1 104 ? -2.431 1.815 -3.393 1.00 96.88 104 VAL A CA 1
ATOM 785 C C . VAL A 1 104 ? -3.784 1.567 -4.052 1.00 96.88 104 VAL A C 1
ATOM 787 O O . VAL A 1 104 ? -4.728 2.323 -3.852 1.00 96.88 104 VAL A O 1
ATOM 790 N N . GLU A 1 105 ? -3.881 0.483 -4.815 1.00 96.62 105 GLU A N 1
ATOM 791 C CA . GLU A 1 105 ? -5.136 -0.088 -5.316 1.00 96.62 105 GLU A CA 1
ATOM 792 C C . GLU A 1 105 ? -5.486 -1.327 -4.492 1.00 96.62 105 GLU A C 1
ATOM 794 O O . GLU A 1 105 ? -4.617 -2.164 -4.222 1.00 96.62 105 GLU A O 1
ATOM 799 N N . VAL A 1 106 ? -6.757 -1.486 -4.128 1.00 97.62 106 VAL A N 1
ATOM 800 C CA . VAL A 1 106 ? -7.247 -2.736 -3.538 1.00 97.62 106 VAL A CA 1
ATOM 801 C C . VAL A 1 106 ? -7.584 -3.707 -4.660 1.00 97.62 106 VAL A C 1
ATOM 803 O O . VAL A 1 106 ? -8.553 -3.525 -5.387 1.00 97.62 106 VAL A O 1
ATOM 806 N N . VAL A 1 107 ? -6.811 -4.777 -4.790 1.00 97.00 107 VAL A N 1
ATOM 807 C CA . VAL A 1 107 ? -6.924 -5.721 -5.919 1.00 97.00 107 VAL A CA 1
ATOM 808 C C . VAL A 1 107 ? -7.696 -6.990 -5.573 1.00 97.00 107 VAL A C 1
ATOM 810 O O . VAL A 1 107 ? -7.838 -7.889 -6.397 1.00 97.00 107 VAL A O 1
ATOM 813 N N . GLY A 1 108 ? -8.178 -7.079 -4.337 1.00 97.12 108 GLY A N 1
ATOM 814 C CA . GLY A 1 108 ? -8.970 -8.190 -3.837 1.00 97.12 108 GLY A CA 1
ATOM 815 C C . GLY A 1 108 ? -8.883 -8.295 -2.322 1.00 97.12 108 GLY A C 1
ATOM 816 O O . GLY A 1 108 ? -8.418 -7.381 -1.633 1.00 97.12 108 GLY A O 1
ATOM 817 N N . ARG A 1 109 ? -9.317 -9.437 -1.787 1.00 97.00 109 ARG A N 1
ATOM 818 C CA . ARG A 1 109 ? -9.244 -9.732 -0.354 1.00 97.00 109 ARG A CA 1
ATOM 819 C C . ARG A 1 109 ? -8.833 -11.176 -0.132 1.00 97.00 109 ARG A C 1
ATOM 821 O O . ARG A 1 109 ? -9.356 -12.083 -0.772 1.00 97.00 109 ARG A O 1
ATOM 828 N N . ARG A 1 110 ? -7.965 -11.393 0.853 1.00 94.81 110 ARG A N 1
ATOM 829 C CA . ARG A 1 110 ? -7.684 -12.718 1.401 1.00 94.81 110 ARG A CA 1
ATOM 830 C C . ARG A 1 110 ? -8.435 -12.857 2.714 1.00 94.81 110 ARG A C 1
ATOM 832 O O . ARG A 1 110 ? -8.061 -12.258 3.725 1.00 94.81 110 ARG A O 1
ATOM 839 N N . ARG A 1 111 ? -9.519 -13.638 2.703 1.00 93.62 111 ARG A N 1
ATOM 840 C CA . ARG A 1 111 ? -10.544 -13.607 3.763 1.00 93.62 111 ARG A CA 1
ATOM 841 C C . ARG A 1 111 ? -11.060 -12.168 3.922 1.00 93.62 111 ARG A C 1
ATOM 843 O O . ARG A 1 111 ? -11.600 -11.608 2.978 1.00 93.62 111 ARG A O 1
ATOM 850 N N . GLN A 1 112 ? -10.859 -11.553 5.083 1.00 94.44 112 GLN A N 1
ATOM 851 C CA . GLN A 1 112 ? -11.265 -10.173 5.356 1.00 94.44 112 GLN A CA 1
ATOM 852 C C . GLN A 1 112 ? -10.135 -9.157 5.138 1.00 94.44 112 GLN A C 1
ATOM 854 O O . GLN A 1 112 ? -10.394 -7.956 5.183 1.00 94.44 112 GLN A O 1
ATOM 859 N N . THR A 1 113 ? -8.900 -9.598 4.881 1.00 97.38 113 THR A N 1
ATOM 860 C CA . THR A 1 113 ? -7.741 -8.706 4.750 1.00 97.38 113 THR A CA 1
ATOM 861 C C . THR A 1 113 ? -7.598 -8.201 3.311 1.00 97.38 113 THR A C 1
ATOM 863 O O . THR A 1 113 ? -7.529 -9.028 2.399 1.00 97.38 113 THR A O 1
ATOM 866 N N . PRO A 1 114 ? -7.533 -6.877 3.083 1.00 98.12 114 PRO A N 1
ATOM 867 C CA . PRO A 1 114 ? -7.301 -6.315 1.755 1.00 98.12 114 PRO A CA 1
ATOM 868 C C . PRO A 1 114 ? -5.974 -6.778 1.148 1.00 98.12 114 PRO A C 1
ATOM 870 O O . PRO A 1 114 ? -4.953 -6.856 1.839 1.00 98.12 114 PRO A O 1
ATOM 873 N N . LEU A 1 115 ? -5.996 -7.049 -0.153 1.00 97.94 115 LEU A N 1
ATOM 874 C CA . LEU A 1 115 ? -4.808 -7.219 -0.981 1.00 97.94 115 LEU A CA 1
ATOM 875 C C . LEU A 1 115 ? -4.544 -5.900 -1.702 1.00 97.94 115 LEU A C 1
ATOM 877 O O . LEU A 1 115 ? -5.433 -5.367 -2.361 1.00 97.94 115 LEU A O 1
ATOM 881 N N . LEU A 1 116 ? -3.331 -5.382 -1.571 1.00 97.94 116 LEU A N 1
ATOM 882 C CA . LEU A 1 116 ? -2.921 -4.079 -2.068 1.00 97.94 116 LEU A CA 1
ATOM 883 C C . LEU A 1 116 ? -1.890 -4.226 -3.187 1.00 97.94 116 LEU A C 1
ATOM 885 O O . LEU A 1 116 ? -0.957 -5.030 -3.084 1.00 97.94 116 LEU A O 1
ATOM 889 N N . ARG A 1 117 ? -2.030 -3.400 -4.221 1.00 95.88 117 ARG A N 1
ATOM 890 C CA . ARG A 1 117 ? -1.007 -3.150 -5.241 1.00 95.88 117 ARG A CA 1
ATOM 891 C C . ARG A 1 117 ? -0.503 -1.724 -5.105 1.00 95.88 117 ARG A C 1
ATOM 893 O O . ARG A 1 117 ? -1.300 -0.798 -4.983 1.00 95.88 117 ARG A O 1
ATOM 900 N N . PHE A 1 118 ? 0.812 -1.546 -5.124 1.00 95.06 118 PHE A N 1
ATOM 901 C CA . PHE A 1 118 ? 1.413 -0.223 -5.018 1.00 95.06 118 PHE A CA 1
ATOM 902 C C . PHE A 1 118 ? 1.384 0.514 -6.365 1.00 95.06 118 PHE A C 1
ATOM 904 O O . PHE A 1 118 ? 1.744 -0.048 -7.398 1.00 95.06 118 PHE A O 1
ATOM 911 N N . LEU A 1 119 ? 0.966 1.782 -6.360 1.00 92.00 119 LEU A N 1
ATOM 912 C CA . LEU A 1 119 ? 0.805 2.589 -7.577 1.00 92.00 119 LEU A CA 1
ATOM 913 C C . LEU A 1 119 ? 1.881 3.676 -7.739 1.00 92.00 119 LEU A C 1
ATOM 915 O O . LEU A 1 119 ? 2.125 4.142 -8.861 1.00 92.00 119 LEU A O 1
ATOM 919 N N . GLY A 1 120 ? 2.543 4.064 -6.645 1.00 90.44 120 GLY A N 1
ATOM 920 C CA . GLY A 1 120 ? 3.527 5.149 -6.598 1.00 90.44 120 GLY A CA 1
ATOM 921 C C . GLY A 1 120 ? 3.232 6.156 -5.485 1.00 90.44 120 GLY A C 1
ATOM 922 O O . GLY A 1 120 ? 2.431 5.879 -4.596 1.00 90.44 120 GLY A O 1
ATOM 923 N N . LYS A 1 121 ? 3.873 7.328 -5.542 1.00 89.75 121 LYS A N 1
ATOM 924 C CA . LYS A 1 121 ? 3.656 8.425 -4.589 1.00 89.75 121 LYS A CA 1
ATOM 925 C C . LYS A 1 121 ? 2.593 9.419 -5.090 1.00 89.75 121 LYS A C 1
ATOM 927 O O . LYS A 1 121 ? 2.537 9.690 -6.287 1.00 89.75 121 LYS A O 1
ATOM 932 N N . THR A 1 122 ? 1.780 9.980 -4.194 1.00 84.25 122 THR A N 1
ATOM 933 C CA . THR A 1 122 ? 0.727 10.978 -4.488 1.00 84.25 122 THR A CA 1
ATOM 934 C C . THR A 1 122 ? 1.229 12.426 -4.491 1.00 84.25 122 THR A C 1
ATOM 936 O O . THR A 1 122 ? 0.587 13.295 -5.071 1.00 84.25 122 THR A O 1
ATOM 939 N N . ASN A 1 123 ? 2.381 12.709 -3.879 1.00 72.44 123 ASN A N 1
ATOM 940 C CA . ASN A 1 123 ? 2.905 14.066 -3.665 1.00 72.44 123 ASN A CA 1
ATOM 941 C C . ASN A 1 123 ? 3.685 14.673 -4.853 1.00 72.44 123 ASN A C 1
ATOM 943 O O . ASN A 1 123 ? 4.232 15.766 -4.718 1.00 72.44 123 ASN A O 1
ATOM 947 N N . LEU A 1 124 ? 3.691 14.029 -6.024 1.00 53.50 124 LEU A N 1
ATOM 948 C CA . LEU A 1 124 ? 4.429 14.457 -7.228 1.00 53.50 124 LEU A CA 1
ATOM 949 C C . LEU A 1 124 ? 3.953 15.792 -7.857 1.00 53.50 124 LEU A C 1
ATOM 951 O O . LEU A 1 124 ? 4.423 16.165 -8.925 1.00 53.50 124 LEU A O 1
ATOM 955 N N . ILE A 1 125 ? 3.049 16.539 -7.211 1.00 46.03 125 ILE A N 1
ATOM 956 C CA . ILE A 1 125 ? 2.617 17.885 -7.640 1.00 46.03 125 ILE A CA 1
ATOM 957 C C . ILE A 1 125 ? 3.320 19.006 -6.835 1.00 46.03 125 ILE A C 1
ATOM 959 O O . ILE A 1 125 ? 3.187 20.176 -7.176 1.00 46.03 125 ILE A O 1
ATOM 963 N N . SER A 1 126 ? 4.126 18.697 -5.806 1.00 37.22 126 SER A N 1
ATOM 964 C CA . SER A 1 126 ? 4.740 19.732 -4.950 1.00 37.22 126 SER A CA 1
ATOM 965 C C . SER A 1 126 ? 6.221 19.503 -4.603 1.00 37.22 126 SER A C 1
ATOM 967 O O . SER A 1 126 ? 6.642 19.800 -3.488 1.00 37.22 126 SER A O 1
ATOM 969 N N . ASP A 1 127 ? 7.037 19.062 -5.564 1.00 39.34 127 ASP A N 1
ATOM 970 C CA . ASP A 1 127 ? 8.513 19.059 -5.464 1.00 39.34 127 ASP A CA 1
ATOM 971 C C . ASP A 1 127 ? 9.125 20.394 -5.960 1.00 39.34 127 ASP A C 1
ATOM 973 O O . ASP A 1 127 ? 10.063 20.432 -6.755 1.00 39.34 127 ASP A O 1
ATOM 977 N N . HIS A 1 128 ? 8.603 21.535 -5.487 1.00 35.38 128 HIS A N 1
ATOM 978 C CA . HIS A 1 128 ? 9.088 22.867 -5.887 1.00 35.38 128 HIS A CA 1
ATOM 979 C C . HIS A 1 128 ? 10.329 23.377 -5.128 1.00 35.38 128 HIS A C 1
ATOM 981 O O . HIS A 1 128 ? 10.690 24.539 -5.293 1.00 35.38 128 HIS A O 1
ATOM 987 N N . PHE A 1 129 ? 11.033 22.534 -4.362 1.00 44.69 129 PHE A N 1
ATOM 988 C CA . PHE A 1 129 ? 12.362 22.874 -3.826 1.00 44.69 129 PHE A CA 1
ATOM 989 C C . PHE A 1 129 ? 13.341 21.694 -3.826 1.00 44.69 129 PHE A C 1
ATOM 991 O O . PHE A 1 129 ? 13.858 21.297 -2.784 1.00 44.69 129 PHE A O 1
ATOM 998 N N . GLY A 1 130 ? 13.657 21.180 -5.015 1.00 42.12 130 GLY A N 1
ATOM 999 C CA . GLY A 1 130 ? 14.899 20.425 -5.213 1.00 42.12 130 GLY A CA 1
ATOM 1000 C C . GLY A 1 130 ? 14.758 19.240 -6.151 1.00 42.12 130 GLY A C 1
ATOM 1001 O O . GLY A 1 130 ? 14.824 18.103 -5.705 1.00 42.12 130 GLY A O 1
ATOM 1002 N N . GLU A 1 131 ? 14.551 19.544 -7.433 1.00 41.66 131 GLU A N 1
ATOM 1003 C CA . GLU A 1 131 ? 14.698 18.668 -8.604 1.00 41.66 131 GLU A CA 1
ATOM 1004 C C . GLU A 1 131 ? 14.582 17.152 -8.373 1.00 41.66 131 GLU A C 1
ATOM 1006 O O . GLU A 1 131 ? 15.579 16.444 -8.211 1.00 41.66 131 GLU A O 1
ATOM 1011 N N . LYS A 1 132 ? 13.371 16.622 -8.563 1.00 41.78 132 LYS A N 1
ATOM 1012 C CA . LYS A 1 132 ? 13.192 15.329 -9.232 1.00 41.78 132 LYS A CA 1
ATOM 1013 C C . LYS A 1 132 ? 12.092 15.449 -10.276 1.00 41.78 132 LYS A C 1
ATOM 1015 O O . LYS A 1 132 ? 10.914 15.542 -9.961 1.00 41.78 132 LYS A O 1
ATOM 1020 N N . LEU A 1 133 ? 12.513 15.466 -11.538 1.00 42.12 133 LEU A N 1
ATOM 1021 C CA . LEU A 1 133 ? 11.636 15.318 -12.693 1.00 42.12 133 LEU A CA 1
ATOM 1022 C C . LEU A 1 133 ? 10.821 14.027 -12.547 1.00 42.12 133 LEU A C 1
ATOM 1024 O O . LEU A 1 133 ? 11.395 12.942 -12.435 1.00 42.12 133 LEU A O 1
ATOM 1028 N N . ASP A 1 134 ? 9.494 14.151 -12.577 1.00 47.06 134 ASP A N 1
ATOM 1029 C CA . ASP A 1 134 ? 8.591 13.019 -12.738 1.00 47.06 134 ASP A CA 1
ATOM 1030 C C . ASP A 1 134 ? 8.940 12.316 -14.059 1.00 47.06 134 ASP A C 1
ATOM 1032 O O . ASP A 1 134 ? 8.716 12.832 -15.157 1.00 47.06 134 ASP A O 1
ATOM 1036 N N . GLU A 1 135 ? 9.531 11.125 -13.961 1.00 48.84 135 GLU A N 1
ATOM 1037 C CA . GLU A 1 135 ? 9.912 10.324 -15.120 1.00 48.84 135 GLU A CA 1
ATOM 1038 C C . GLU A 1 135 ? 8.697 10.012 -16.009 1.00 48.84 135 GLU A C 1
ATOM 1040 O O . GLU A 1 135 ? 8.862 9.826 -17.210 1.00 48.84 135 GLU A O 1
ATOM 1045 N N . ARG A 1 136 ? 7.463 10.002 -15.478 1.00 50.00 136 ARG A N 1
ATOM 1046 C CA . ARG A 1 136 ? 6.242 9.845 -16.287 1.00 50.00 136 ARG A CA 1
ATOM 1047 C C . ARG A 1 136 ? 5.966 11.087 -17.132 1.00 50.00 136 ARG A C 1
ATOM 1049 O O . ARG A 1 136 ? 5.648 10.927 -18.309 1.00 50.00 136 ARG A O 1
ATOM 1056 N N . GLN A 1 137 ? 6.163 12.292 -16.592 1.00 52.12 137 GLN A N 1
ATOM 1057 C CA . GLN A 1 137 ? 6.081 13.543 -17.360 1.00 52.12 137 GLN A CA 1
ATOM 1058 C C . GLN A 1 137 ? 7.210 13.639 -18.392 1.00 52.12 137 GLN A C 1
ATOM 1060 O O . GLN A 1 137 ? 6.953 13.983 -19.545 1.00 52.12 137 GLN A O 1
ATOM 1065 N N . VAL A 1 138 ? 8.440 13.246 -18.034 1.00 55.91 138 VAL A N 1
ATOM 1066 C CA . VAL A 1 138 ? 9.563 13.170 -18.986 1.00 55.91 138 VAL A CA 1
ATOM 1067 C C . VAL A 1 138 ? 9.294 12.132 -20.071 1.00 55.91 138 VAL A C 1
ATOM 1069 O O . VAL A 1 138 ? 9.473 12.428 -21.246 1.00 55.91 138 VAL A O 1
ATOM 1072 N N . ARG A 1 139 ? 8.807 10.934 -19.729 1.00 55.50 139 ARG A N 1
ATOM 1073 C CA . ARG A 1 139 ? 8.475 9.886 -20.708 1.00 55.50 139 ARG A CA 1
ATOM 1074 C C . ARG A 1 139 ? 7.345 10.313 -21.637 1.00 55.50 139 ARG A C 1
ATOM 1076 O O . ARG A 1 139 ? 7.456 10.075 -22.834 1.00 55.50 139 ARG A O 1
ATOM 1083 N N . GLN A 1 140 ? 6.292 10.952 -21.129 1.00 60.84 140 GLN A N 1
ATOM 1084 C CA . GLN A 1 140 ? 5.206 11.471 -21.967 1.00 60.84 140 GLN A CA 1
ATOM 1085 C C . GLN A 1 140 ? 5.683 12.610 -22.875 1.00 60.84 140 GLN A C 1
ATOM 1087 O O . GLN A 1 140 ? 5.377 12.604 -24.067 1.00 60.84 140 GLN A O 1
ATOM 1092 N N . ALA A 1 141 ? 6.485 13.542 -22.355 1.00 56.38 141 ALA A N 1
ATOM 1093 C CA . ALA A 1 141 ? 7.053 14.632 -23.144 1.00 56.38 141 ALA A CA 1
ATOM 1094 C C . ALA A 1 141 ? 8.026 14.124 -24.223 1.00 56.38 141 ALA A C 1
ATOM 1096 O O . ALA A 1 141 ? 7.954 14.553 -25.374 1.00 56.38 141 ALA A O 1
ATOM 1097 N N . VAL A 1 142 ? 8.898 13.168 -23.885 1.00 60.06 142 VAL A N 1
ATOM 1098 C CA . VAL A 1 142 ? 9.837 12.537 -24.825 1.00 60.06 142 VAL A CA 1
ATOM 1099 C C . VAL A 1 142 ? 9.090 11.710 -25.871 1.00 60.06 142 VAL A C 1
ATOM 1101 O O . VAL A 1 142 ? 9.391 11.832 -27.055 1.00 60.06 142 VAL A O 1
ATOM 1104 N N . ALA A 1 143 ? 8.079 10.930 -25.481 1.00 62.59 143 ALA A N 1
ATOM 1105 C CA . ALA A 1 143 ? 7.242 10.197 -26.430 1.00 62.59 143 ALA A CA 1
ATOM 1106 C C . ALA A 1 143 ? 6.526 11.151 -27.402 1.00 62.59 143 ALA A C 1
ATOM 1108 O O . ALA A 1 143 ? 6.570 10.924 -28.609 1.00 62.59 143 ALA A O 1
ATOM 1109 N N . GLY A 1 144 ? 5.964 12.257 -26.897 1.00 59.62 144 GLY A N 1
ATOM 1110 C CA . GLY A 1 144 ? 5.323 13.292 -27.713 1.00 59.62 144 GLY A CA 1
ATOM 1111 C C . GLY A 1 144 ? 6.281 13.980 -28.696 1.00 59.62 144 GLY A C 1
ATOM 1112 O O . GLY A 1 144 ? 5.932 14.195 -29.860 1.00 59.62 144 GLY A O 1
ATOM 1113 N N . LEU A 1 145 ? 7.516 14.264 -28.268 1.00 55.31 145 LEU A N 1
ATOM 1114 C CA . LEU A 1 145 ? 8.569 14.844 -29.113 1.00 55.31 145 LEU A CA 1
ATOM 1115 C C . LEU A 1 145 ? 9.051 13.881 -30.208 1.00 55.31 145 LEU A C 1
ATOM 1117 O O . LEU A 1 145 ? 9.295 14.313 -31.337 1.00 55.31 145 LEU A O 1
ATOM 1121 N N . LEU A 1 146 ? 9.148 12.584 -29.906 1.00 49.88 146 LEU A N 1
ATOM 1122 C CA . LEU A 1 146 ? 9.563 11.555 -30.866 1.00 49.88 146 LEU A CA 1
ATOM 1123 C C . LEU A 1 146 ? 8.478 11.246 -31.909 1.00 49.88 146 LEU A C 1
ATOM 1125 O O . LEU A 1 146 ? 8.811 10.922 -33.046 1.00 49.88 146 LEU A O 1
ATOM 1129 N N . THR A 1 147 ? 7.196 11.429 -31.581 1.00 52.72 147 THR A N 1
ATOM 1130 C CA . THR A 1 147 ? 6.105 11.383 -32.571 1.00 52.72 147 THR A CA 1
ATOM 1131 C C . THR A 1 147 ? 6.018 12.634 -33.455 1.00 52.72 147 THR A C 1
ATOM 1133 O O . THR A 1 147 ? 5.444 12.566 -34.538 1.00 52.72 147 THR A O 1
ATOM 1136 N N . GLY A 1 148 ? 6.597 13.767 -33.033 1.00 53.44 148 GLY A N 1
ATOM 1137 C CA . GLY A 1 148 ? 6.535 15.046 -33.758 1.00 53.44 148 GLY A CA 1
ATOM 1138 C C . GLY A 1 148 ? 7.744 15.376 -34.644 1.00 53.44 148 GLY A C 1
ATOM 1139 O O . GLY A 1 148 ? 7.666 16.286 -35.469 1.00 53.44 148 GLY A O 1
ATOM 1140 N N . ARG A 1 149 ? 8.873 14.669 -34.506 1.00 45.62 149 ARG A N 1
ATOM 1141 C CA . ARG A 1 149 ? 10.075 14.889 -35.331 1.00 45.62 149 ARG A CA 1
ATOM 1142 C C . ARG A 1 149 ? 10.647 13.576 -35.852 1.00 45.62 149 ARG A C 1
ATOM 1144 O O . ARG A 1 149 ? 11.641 13.062 -35.352 1.00 45.62 149 ARG A O 1
ATOM 1151 N N . ALA A 1 150 ? 10.080 13.103 -36.957 1.00 43.88 150 ALA A N 1
ATOM 1152 C CA . ALA A 1 150 ? 10.821 12.286 -37.907 1.00 43.88 150 ALA A CA 1
ATOM 1153 C C . ALA A 1 150 ? 11.846 13.174 -38.639 1.00 43.88 150 ALA A C 1
ATOM 1155 O O . ALA A 1 150 ? 11.652 13.572 -39.785 1.00 43.88 150 ALA A O 1
ATOM 1156 N N . SER A 1 151 ? 12.945 13.528 -37.977 1.00 47.03 151 SER A N 1
ATOM 1157 C CA . SER A 1 151 ? 14.153 13.952 -38.682 1.00 47.03 151 SER A CA 1
ATOM 1158 C C . SER A 1 151 ? 15.363 13.280 -38.048 1.00 47.03 151 SER A C 1
ATOM 1160 O O . SER A 1 151 ? 15.686 13.472 -36.879 1.00 47.03 151 SER A O 1
ATOM 1162 N N . ALA A 1 152 ? 15.987 12.408 -38.840 1.00 40.75 152 ALA A N 1
ATOM 1163 C CA . ALA A 1 152 ? 17.116 11.588 -38.437 1.00 40.75 152 ALA A CA 1
ATOM 1164 C C . ALA A 1 152 ? 18.251 12.450 -37.849 1.00 40.75 152 ALA A C 1
ATOM 1166 O O . ALA A 1 152 ? 18.655 13.433 -38.486 1.00 40.75 152 ALA A O 1
ATOM 1167 N N . PRO A 1 153 ? 18.811 12.094 -36.680 1.00 38.22 153 PRO A N 1
ATOM 1168 C CA . PRO A 1 153 ? 19.974 12.788 -36.157 1.00 38.22 153 PRO A CA 1
ATOM 1169 C C . PRO A 1 153 ? 21.174 12.498 -37.069 1.00 38.22 153 PRO A C 1
ATOM 1171 O O . PRO A 1 153 ? 21.657 11.371 -37.155 1.00 38.22 153 PRO A O 1
ATOM 1174 N N . ARG A 1 154 ? 21.670 13.525 -37.772 1.00 37.38 154 ARG A N 1
ATOM 1175 C CA . ARG A 1 154 ? 22.981 13.467 -38.430 1.00 37.38 154 ARG A CA 1
ATOM 1176 C C . ARG A 1 154 ? 24.053 13.587 -37.353 1.00 37.38 154 ARG A C 1
ATOM 1178 O O . ARG A 1 154 ? 24.377 14.689 -36.919 1.00 37.38 154 ARG A O 1
ATOM 1185 N N . LEU A 1 155 ? 24.608 12.453 -36.940 1.00 36.09 155 LEU A N 1
ATOM 1186 C CA . LEU A 1 155 ? 25.842 12.415 -36.164 1.00 36.09 155 LEU A CA 1
ATOM 1187 C C . LEU A 1 155 ? 26.983 12.906 -37.065 1.00 36.09 155 LEU A C 1
ATOM 1189 O O . LEU A 1 155 ? 27.367 12.238 -38.023 1.00 36.09 155 LEU A O 1
ATOM 1193 N N . ARG A 1 156 ? 27.488 14.113 -36.797 1.00 37.94 156 ARG A N 1
ATOM 1194 C CA . ARG A 1 156 ? 28.692 14.651 -37.437 1.00 37.94 156 ARG A CA 1
ATOM 1195 C C . ARG A 1 156 ? 29.888 14.184 -36.611 1.00 37.94 156 ARG A C 1
ATOM 1197 O O . ARG A 1 156 ? 30.078 14.643 -35.490 1.00 37.94 156 ARG A O 1
ATOM 1204 N N . CYS A 1 157 ? 30.659 13.248 -37.151 1.00 31.61 157 CYS A N 1
ATOM 1205 C CA . CYS A 1 157 ? 31.914 12.795 -36.562 1.00 31.61 157 CYS A CA 1
ATOM 1206 C C . CYS A 1 157 ? 32.913 13.965 -36.552 1.00 31.61 157 CYS A C 1
ATOM 1208 O O . CYS A 1 157 ? 33.135 14.589 -37.591 1.00 31.61 157 CYS A O 1
ATOM 1210 N N . TRP A 1 158 ? 33.503 14.271 -35.397 1.00 32.38 158 TRP A N 1
ATOM 1211 C CA . TRP A 1 158 ? 34.647 15.180 -35.308 1.00 32.38 158 TRP A CA 1
ATOM 1212 C C . TRP A 1 158 ? 35.912 14.436 -35.774 1.00 32.38 158 TRP A C 1
ATOM 1214 O O . TRP A 1 158 ? 36.082 13.277 -35.387 1.00 32.38 158 TRP A O 1
ATOM 1224 N N . PRO A 1 159 ? 36.788 15.033 -36.603 1.00 43.78 159 PRO A N 1
ATOM 1225 C CA . PRO A 1 159 ? 37.996 14.356 -37.056 1.00 43.78 159 PRO A CA 1
ATOM 1226 C C . PRO A 1 159 ? 39.022 14.269 -35.923 1.00 43.78 159 PRO A C 1
ATOM 1228 O O . PRO A 1 159 ? 39.350 15.268 -35.284 1.00 43.78 159 PRO A O 1
ATOM 1231 N N . ALA A 1 160 ? 39.543 13.066 -35.698 1.00 42.66 160 ALA A N 1
ATOM 1232 C CA . ALA A 1 160 ? 40.759 12.864 -34.929 1.00 42.66 160 ALA A CA 1
ATOM 1233 C C . ALA A 1 160 ? 41.960 13.258 -35.803 1.00 42.66 160 ALA A C 1
ATOM 1235 O O . ALA A 1 160 ? 42.254 12.571 -36.774 1.00 42.66 160 ALA A O 1
ATOM 1236 N N . ASN A 1 161 ? 42.633 14.347 -35.443 1.00 46.06 161 ASN A N 1
ATOM 1237 C CA . ASN A 1 161 ? 44.017 14.653 -35.811 1.00 46.06 161 ASN A CA 1
ATOM 1238 C C . ASN A 1 161 ? 44.716 14.947 -34.470 1.00 46.06 161 ASN A C 1
ATOM 1240 O O . ASN A 1 161 ? 44.110 15.605 -33.625 1.00 46.06 161 ASN A O 1
ATOM 1244 N N . GLY A 1 162 ? 45.915 14.474 -34.151 1.00 43.16 162 GLY A N 1
ATOM 1245 C CA . GLY A 1 162 ? 47.055 14.088 -34.978 1.00 43.16 162 GLY A CA 1
ATOM 1246 C C . GLY A 1 162 ? 48.270 14.664 -34.267 1.00 43.16 162 GLY A C 1
ATOM 1247 O O . GLY A 1 162 ? 48.271 15.903 -34.104 1.00 43.16 162 GLY A O 1
#

Sequence (162 aa):
RLISCWADANAASFAVELGARFPQARIQAKGLIATEAFVSLPVDGEAGASLAIRSHFFEFLPLLDAGVDTDSPQLAHQLETGARYEVVVTTGGGLYRYRLFDAVEVVGRRRQTPLLRFLGKTNLISDHFGEKLDERQVRQAVAGLLTGRASAPRLRCWPANG

pLDDT: mean 80.85, std 20.53, range [31.61, 98.31]

Secondary structure (DSSP, 8-state):
-EEEE--SGGGHHHHHHHHHH-TTSEEEE---B-SS-B-EE--TTSSSEEE-TTTSEEEEEEPTTSS---SSPEETTTPPTT-EEEEEEE-TTS--SEEEEEEEEEEEEETTEEEEEEEEES-TT--TTS----HHHHHHHHHHHHHH--------PPP---

Foldseek 3Di:
DEDEDACAAPNVVVQVVVCVVCVVYDYWYQADDDPVDDQFGTDPPDPATWGPVVFWFKWWQFDPPQPDPDRDTDGQQPDDAQGKTFIFTDGPVGRDRHGPQWMWGFHDDDVRTTGIGTHGGNCVVPPPDDDDDPVVVVVVVVVVVVVVDPDDDDDDDDDDDD